Protein AF-A0A957V6N9-F1 (afdb_monomer)

Sequence (172 aa):
VPAAPEPAAANGASTADLLREIKQLQAEQATLQEQLQTRGGELAALETRFRDADSQLAGLRTAYDAQSAETAKLRNLYDAGVAAQVRTPAIADLERRLSALPPAKLAAANAAVAAGVLPRFVDTPQDLADIKGIGTTYEQRLYRAGIGAFWEVACLADDDLRTTLEVTELQA

Structure (mmCIF, N/CA/C/O backbone):
data_AF-A0A957V6N9-F1
#
_entry.id   AF-A0A957V6N9-F1
#
loop_
_atom_site.group_PDB
_atom_site.id
_atom_site.type_symbol
_atom_site.label_atom_id
_atom_site.label_alt_id
_atom_site.label_comp_id
_atom_site.label_asym_id
_atom_site.label_entity_id
_atom_site.label_seq_id
_atom_site.pdbx_PDB_ins_code
_atom_site.Cartn_x
_atom_site.Cartn_y
_atom_site.Cartn_z
_atom_site.occupancy
_atom_site.B_iso_or_equiv
_atom_site.auth_seq_id
_atom_site.auth_comp_id
_atom_site.auth_asym_id
_atom_site.auth_atom_id
_atom_site.pdbx_PDB_model_num
ATOM 1 N N . VAL A 1 1 ? -74.420 -29.765 89.750 1.00 40.91 1 VAL A N 1
ATOM 2 C CA . VAL A 1 1 ? -73.679 -30.583 88.759 1.00 40.91 1 VAL A CA 1
ATOM 3 C C . VAL A 1 1 ? -73.376 -29.679 87.567 1.00 40.91 1 VAL A C 1
ATOM 5 O O . VAL A 1 1 ? -74.286 -28.960 87.173 1.00 40.91 1 VAL A O 1
ATOM 8 N N . PRO A 1 2 ? -72.111 -29.585 87.127 1.00 49.06 2 PRO A N 1
ATOM 9 C CA . PRO A 1 2 ? -71.561 -28.448 86.383 1.00 49.06 2 PRO A CA 1
ATOM 10 C C . PRO A 1 2 ? -71.773 -28.587 84.865 1.00 49.06 2 PRO A C 1
ATOM 12 O O . PRO A 1 2 ? -71.727 -29.699 84.347 1.00 49.06 2 PRO A O 1
ATOM 15 N N . ALA A 1 3 ? -71.967 -27.475 84.151 1.00 41.44 3 ALA A N 1
ATOM 16 C CA . ALA A 1 3 ? -71.926 -27.425 82.687 1.00 41.44 3 ALA A CA 1
ATOM 17 C C . ALA A 1 3 ? -70.694 -26.609 82.262 1.00 41.44 3 ALA A C 1
ATOM 19 O O . ALA A 1 3 ? -70.474 -25.503 82.749 1.00 41.44 3 ALA A O 1
ATOM 20 N N . ALA A 1 4 ? -69.858 -27.241 81.444 1.00 48.66 4 ALA A N 1
ATOM 21 C CA . ALA A 1 4 ? -68.476 -26.891 81.144 1.00 48.66 4 ALA A CA 1
ATOM 22 C C . ALA A 1 4 ? -68.292 -25.562 80.377 1.00 48.66 4 ALA A C 1
ATOM 24 O O . ALA A 1 4 ? -69.146 -25.206 79.563 1.00 48.66 4 ALA A O 1
ATOM 25 N N . PRO A 1 5 ? -67.153 -24.867 80.564 1.00 51.34 5 PRO A N 1
ATOM 26 C CA . PRO A 1 5 ? -66.738 -23.777 79.690 1.00 51.34 5 PRO A CA 1
ATOM 27 C C . PRO A 1 5 ? -66.165 -24.295 78.351 1.00 51.34 5 PRO A C 1
ATOM 29 O O . PRO A 1 5 ? -65.300 -25.164 78.330 1.00 51.34 5 PRO A O 1
ATOM 32 N N . GLU A 1 6 ? -66.706 -23.735 77.265 1.00 48.12 6 GLU A N 1
ATOM 33 C CA . GLU A 1 6 ? -66.107 -23.340 75.971 1.00 48.12 6 GLU A CA 1
ATOM 34 C C . GLU A 1 6 ? -65.045 -24.204 75.239 1.00 48.12 6 GLU A C 1
ATOM 36 O O . GLU A 1 6 ? -63.966 -24.463 75.769 1.00 48.12 6 GLU A O 1
ATOM 41 N N . PRO A 1 7 ? -65.209 -24.445 73.915 1.00 49.66 7 PRO A N 1
ATOM 42 C CA . PRO A 1 7 ? -64.124 -24.839 73.013 1.00 49.66 7 PRO A CA 1
ATOM 43 C C . PRO A 1 7 ? -63.399 -23.625 72.380 1.00 49.66 7 PRO A C 1
ATOM 45 O O . PRO A 1 7 ? -63.000 -23.672 71.218 1.00 49.66 7 PRO A O 1
ATOM 48 N N . ALA A 1 8 ? -63.220 -22.513 73.103 1.00 51.28 8 ALA A N 1
ATOM 49 C CA . ALA A 1 8 ? -62.557 -21.311 72.569 1.00 51.28 8 ALA A CA 1
ATOM 50 C C . ALA A 1 8 ? -61.028 -21.479 72.399 1.00 51.28 8 ALA A C 1
ATOM 52 O O . ALA A 1 8 ? -60.408 -20.806 71.575 1.00 51.28 8 ALA A O 1
ATOM 53 N N . ALA A 1 9 ? -60.413 -22.422 73.122 1.00 50.31 9 ALA A N 1
ATOM 54 C CA . ALA A 1 9 ? -58.962 -22.625 73.119 1.00 50.31 9 ALA A CA 1
ATOM 55 C C . ALA A 1 9 ? -58.404 -23.258 71.823 1.00 50.31 9 ALA A C 1
ATOM 57 O O . ALA A 1 9 ? -57.243 -23.033 71.488 1.00 50.31 9 ALA A O 1
ATOM 58 N N . ALA A 1 10 ? -59.211 -24.013 71.065 1.00 52.62 10 ALA A N 1
ATOM 59 C CA . ALA A 1 10 ? -58.744 -24.725 69.868 1.00 52.62 10 ALA A CA 1
ATOM 60 C C . ALA A 1 10 ? -58.610 -23.814 68.628 1.00 52.62 10 ALA A C 1
ATOM 62 O O . ALA A 1 10 ? -57.645 -23.926 67.874 1.00 52.62 10 ALA A O 1
ATOM 63 N N . ASN A 1 11 ? -59.528 -22.856 68.447 1.00 57.88 11 ASN A N 1
ATOM 64 C CA . ASN A 1 11 ? -59.493 -21.911 67.318 1.00 57.88 11 ASN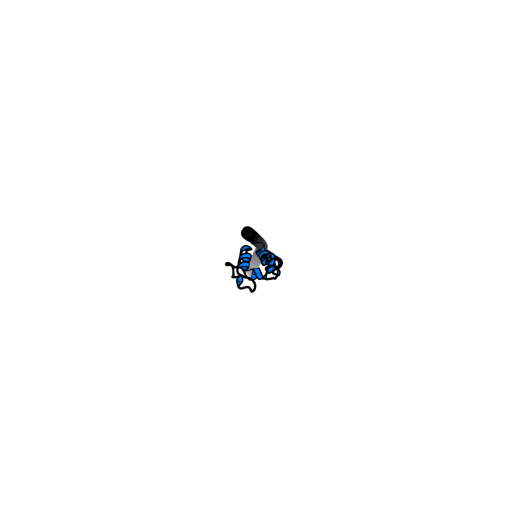 A CA 1
ATOM 65 C C . ASN A 1 11 ? -58.429 -20.811 67.497 1.00 57.88 11 ASN A C 1
ATOM 67 O O . ASN A 1 11 ? -57.859 -20.332 66.515 1.00 57.88 11 ASN A O 1
ATOM 71 N N . GLY A 1 12 ? -58.128 -20.432 68.745 1.00 60.75 12 GLY A N 1
ATOM 72 C CA . GLY A 1 12 ? -57.051 -19.491 69.077 1.00 60.75 12 GLY A CA 1
ATOM 73 C C . GLY A 1 12 ? -55.647 -20.038 68.790 1.00 60.75 12 GLY A C 1
ATOM 74 O O . GLY A 1 12 ? -54.763 -19.283 68.394 1.00 60.75 12 GLY A O 1
ATOM 75 N N . ALA A 1 13 ? -55.444 -21.354 68.927 1.00 61.25 13 ALA A N 1
ATOM 76 C CA . ALA A 1 13 ? -54.174 -22.004 68.599 1.00 61.25 13 ALA A CA 1
ATOM 77 C C . ALA A 1 13 ? -53.906 -22.007 67.080 1.00 61.25 13 ALA A C 1
ATOM 79 O O . ALA A 1 13 ? -52.848 -21.564 66.644 1.00 61.25 13 ALA A O 1
ATOM 80 N N . SER A 1 14 ? -54.900 -22.386 66.266 1.00 78.50 14 SER A N 1
ATOM 81 C CA . SER A 1 14 ? -54.777 -22.413 64.797 1.00 78.50 14 SER A CA 1
ATOM 82 C C . SER A 1 14 ? -54.608 -21.018 64.174 1.00 78.50 14 SER A C 1
ATOM 84 O O . SER A 1 14 ? -53.829 -20.845 63.238 1.00 78.50 14 SER A O 1
ATOM 86 N N . THR A 1 15 ? -55.274 -19.993 64.716 1.00 83.69 15 THR A N 1
ATOM 87 C CA . THR A 1 15 ? -55.078 -18.601 64.267 1.00 83.69 15 THR A CA 1
ATOM 88 C C . THR A 1 15 ? -53.705 -18.043 64.652 1.00 83.69 15 THR A C 1
A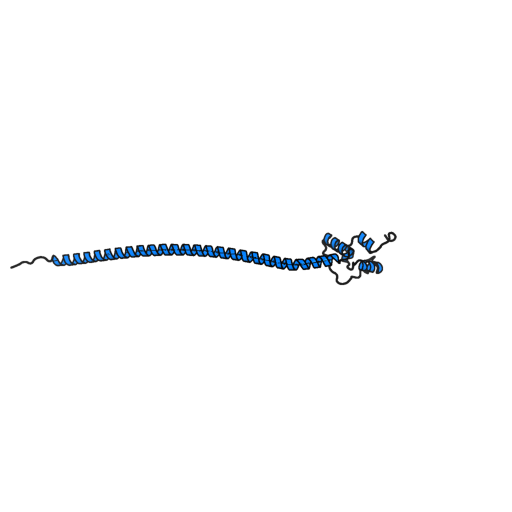TOM 90 O O . THR A 1 15 ? -53.115 -17.293 63.874 1.00 83.69 15 THR A O 1
ATOM 93 N N . ALA A 1 16 ? -53.152 -18.430 65.806 1.00 87.31 16 ALA A N 1
ATOM 94 C CA . ALA A 1 16 ? -51.793 -18.057 66.198 1.00 87.31 16 ALA A CA 1
ATOM 95 C C . ALA A 1 16 ? -50.717 -18.707 65.308 1.00 87.31 16 ALA A C 1
ATOM 97 O O . ALA A 1 16 ? -49.713 -18.060 65.002 1.00 87.31 16 ALA A O 1
ATOM 98 N N . ASP A 1 17 ? -50.931 -19.948 64.864 1.00 89.88 17 ASP A N 1
ATOM 99 C CA . ASP A 1 17 ? -50.019 -20.648 63.953 1.00 89.88 17 ASP A CA 1
ATOM 100 C C . ASP A 1 17 ? -50.015 -20.018 62.552 1.00 89.88 17 ASP A C 1
ATOM 102 O O . ASP A 1 17 ? -48.945 -19.699 62.033 1.00 89.88 17 ASP A O 1
ATOM 106 N N . LEU A 1 18 ? -51.192 -19.704 61.995 1.00 89.06 18 LEU A N 1
ATOM 107 C CA . LEU A 1 18 ? -51.308 -18.975 60.722 1.00 89.06 18 LEU A CA 1
ATOM 108 C C . LEU A 1 18 ? -50.632 -17.593 60.779 1.00 89.06 18 LEU A C 1
ATOM 110 O O . LEU A 1 18 ? -49.977 -17.171 59.828 1.00 89.06 18 LEU A O 1
ATOM 114 N N . LEU A 1 19 ? -50.739 -16.881 61.906 1.00 92.62 19 LEU A N 1
ATOM 115 C CA . LEU A 1 19 ? -50.043 -15.603 62.101 1.00 92.62 19 LEU A CA 1
ATOM 116 C C . LEU A 1 19 ? -48.516 -15.758 62.157 1.00 92.62 19 LEU A C 1
ATOM 118 O O . LEU A 1 19 ? -47.806 -14.854 61.711 1.00 92.62 19 LEU A O 1
ATOM 122 N N . ARG A 1 20 ? -47.992 -16.868 62.700 1.00 93.25 20 ARG A N 1
ATOM 123 C CA . ARG A 1 20 ? -46.549 -17.162 62.631 1.00 93.25 20 ARG A CA 1
ATOM 124 C C . ARG A 1 20 ? -46.117 -17.430 61.197 1.00 93.25 20 ARG A C 1
ATOM 126 O O . ARG A 1 20 ? -45.103 -16.882 60.779 1.00 93.25 20 ARG A O 1
ATOM 133 N N . GLU A 1 21 ? -46.896 -18.208 60.455 1.00 93.62 21 GLU A N 1
ATOM 134 C CA . GLU A 1 21 ? -46.604 -18.545 59.062 1.00 93.62 21 GLU A CA 1
ATOM 135 C C . GLU A 1 21 ? -46.603 -17.300 58.165 1.00 93.62 21 GLU A C 1
ATOM 137 O O . GLU A 1 21 ? -45.654 -17.084 57.418 1.00 93.62 21 GLU A O 1
ATOM 142 N N . ILE A 1 22 ? -47.582 -16.400 58.316 1.00 94.69 22 ILE A N 1
ATOM 143 C CA . ILE A 1 22 ? -47.603 -15.116 57.595 1.00 94.69 22 ILE A CA 1
ATOM 144 C C . ILE A 1 22 ? -46.357 -14.283 57.913 1.00 94.69 22 ILE A C 1
ATOM 146 O O . ILE A 1 22 ? -45.747 -13.727 57.001 1.00 94.69 22 ILE A O 1
ATOM 150 N N . LYS A 1 23 ? -45.946 -14.201 59.186 1.00 94.88 23 LYS A N 1
ATOM 151 C CA . LYS A 1 23 ? -44.723 -13.476 59.569 1.00 94.88 23 LYS A CA 1
ATOM 152 C C . LYS A 1 23 ? -43.470 -14.105 58.966 1.00 94.88 23 LYS A C 1
ATOM 154 O O . LYS A 1 23 ? -42.570 -13.379 58.554 1.00 94.88 23 LYS A O 1
ATOM 159 N N . GLN A 1 24 ? -43.415 -15.433 58.909 1.00 96.31 24 GLN A N 1
ATOM 160 C CA . GLN A 1 24 ? -42.300 -16.155 58.310 1.00 96.31 24 GLN A CA 1
ATOM 161 C C . GLN A 1 24 ? -42.238 -15.922 56.796 1.00 96.31 24 GLN A C 1
ATOM 163 O O . GLN A 1 24 ? -41.191 -15.530 56.292 1.00 96.31 24 GLN A O 1
ATOM 168 N N . LEU A 1 25 ? -43.367 -16.029 56.093 1.00 94.75 25 LEU A N 1
ATOM 169 C CA . LEU A 1 25 ? -43.461 -15.728 54.662 1.00 94.75 25 LEU A CA 1
ATOM 170 C C . LEU A 1 25 ? -43.118 -14.264 54.352 1.00 94.75 25 LEU A C 1
ATOM 172 O O . LEU A 1 25 ? -42.461 -13.983 53.353 1.00 94.75 25 LEU A O 1
ATOM 176 N N . GLN A 1 26 ? -43.515 -13.319 55.208 1.00 95.50 26 GLN A N 1
ATOM 177 C CA . GLN A 1 26 ? -43.129 -11.910 55.073 1.00 95.50 26 GLN A CA 1
ATOM 178 C C . GLN A 1 26 ? -41.616 -11.708 55.232 1.00 95.50 26 GLN A C 1
ATOM 180 O O . GLN A 1 26 ? -41.020 -10.941 54.475 1.00 95.50 26 GLN A O 1
ATOM 185 N N 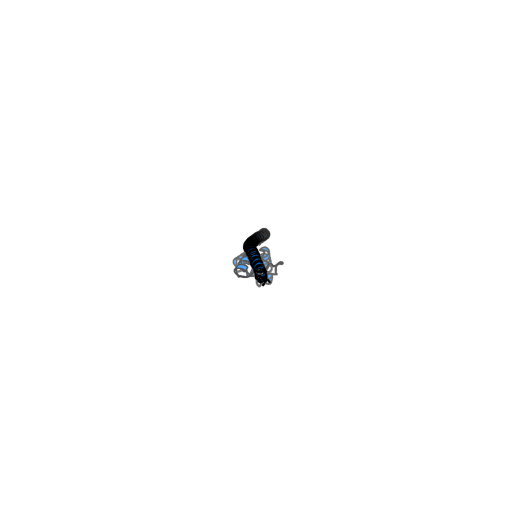. ALA A 1 27 ? -40.984 -12.410 56.176 1.00 95.19 27 ALA A N 1
ATOM 186 C CA . ALA A 1 27 ? -39.533 -12.382 56.338 1.00 95.19 27 ALA A CA 1
ATOM 187 C C . ALA A 1 27 ? -38.814 -13.008 55.128 1.00 95.19 27 ALA A C 1
ATOM 189 O O . ALA A 1 27 ? -37.855 -12.433 54.610 1.00 95.19 27 ALA A O 1
ATOM 190 N N . GLU A 1 28 ? -39.305 -14.140 54.618 1.00 96.06 28 GLU A N 1
ATOM 191 C CA . GLU A 1 28 ? -38.774 -14.789 53.412 1.00 96.06 28 GLU A CA 1
ATOM 192 C C . GLU A 1 28 ? -38.895 -13.882 52.180 1.00 96.06 28 GLU A C 1
ATOM 194 O O . GLU A 1 28 ? -37.925 -13.721 51.437 1.00 96.06 28 GLU A O 1
ATOM 199 N N . GLN A 1 29 ? -40.041 -13.216 51.992 1.00 95.44 29 GLN A N 1
ATOM 200 C CA . GLN A 1 29 ? -40.230 -12.244 50.912 1.00 95.44 29 GLN A CA 1
ATOM 201 C C . GLN A 1 29 ? -39.251 -11.072 51.005 1.00 95.44 29 GLN A C 1
ATOM 203 O O . GLN A 1 29 ? -38.669 -10.700 49.986 1.00 95.44 29 GLN A O 1
ATOM 208 N N . ALA A 1 30 ? -39.027 -10.521 52.201 1.00 96.25 30 ALA A N 1
ATOM 209 C CA . ALA A 1 30 ? -38.050 -9.452 52.397 1.00 96.25 30 ALA A CA 1
ATOM 210 C C . ALA A 1 30 ? -36.628 -9.913 52.026 1.00 96.25 30 ALA A C 1
ATOM 212 O O . ALA A 1 30 ? -35.902 -9.204 51.332 1.00 96.25 30 ALA A O 1
ATOM 213 N N . THR A 1 31 ? -36.268 -11.143 52.403 1.00 97.44 31 THR A N 1
ATOM 214 C CA . THR A 1 31 ? -34.953 -11.726 52.096 1.00 97.44 31 THR A CA 1
ATOM 215 C C . THR A 1 31 ? -34.766 -11.944 50.589 1.00 97.44 31 THR A C 1
ATOM 217 O O . THR A 1 31 ? -33.718 -11.626 50.029 1.00 97.44 31 THR A O 1
ATOM 220 N N . LEU A 1 32 ? -35.791 -12.458 49.900 1.00 96.31 32 LEU A N 1
ATOM 221 C CA . LEU A 1 32 ? -35.768 -12.644 48.445 1.00 96.31 32 LEU A CA 1
ATOM 222 C C . LEU A 1 32 ? -35.693 -11.310 47.696 1.00 96.31 32 LEU A C 1
ATOM 224 O O . LEU A 1 32 ? -34.984 -11.205 46.696 1.00 96.31 32 LEU A O 1
ATOM 228 N N . GLN A 1 33 ? -36.399 -10.286 48.175 1.00 96.88 33 GLN A N 1
ATOM 229 C CA . GLN A 1 33 ? -36.324 -8.941 47.604 1.00 96.88 33 GLN A CA 1
ATOM 230 C C . GLN A 1 33 ? -34.915 -8.359 47.724 1.00 96.88 33 GLN A C 1
ATOM 232 O O . GLN A 1 33 ? -34.413 -7.795 46.753 1.00 96.88 33 GLN A O 1
ATOM 237 N N . GLU A 1 34 ? -34.253 -8.548 48.865 1.00 97.06 34 GLU A N 1
ATOM 238 C CA . GLU A 1 34 ? -32.865 -8.124 49.057 1.00 97.06 34 GLU A CA 1
ATOM 239 C C . GLU A 1 34 ? -31.918 -8.855 48.094 1.00 97.06 34 GLU A C 1
ATOM 241 O O . GLU A 1 34 ? -31.156 -8.211 47.374 1.00 97.06 34 GLU A O 1
ATOM 246 N N . GLN A 1 35 ? -32.047 -10.180 47.961 1.00 96.88 35 GLN A N 1
ATOM 247 C CA . GLN A 1 35 ? -31.252 -10.966 47.007 1.00 96.88 35 GLN A CA 1
ATOM 248 C C . GLN A 1 35 ? -31.453 -10.525 45.551 1.00 96.88 35 GLN A C 1
ATOM 250 O O . GLN A 1 35 ? -30.490 -10.483 44.782 1.00 96.88 35 GLN A O 1
ATOM 255 N N . LEU A 1 36 ? -32.685 -10.191 45.152 1.00 97.31 36 LEU A N 1
ATOM 256 C CA . LEU A 1 36 ? -32.973 -9.674 43.812 1.00 97.31 36 LEU A CA 1
ATOM 257 C C . LEU A 1 36 ? -32.333 -8.302 43.583 1.00 97.31 36 LEU A C 1
ATOM 259 O O . LEU A 1 36 ? -31.805 -8.063 42.497 1.00 97.31 36 LEU A O 1
ATOM 263 N N . GLN A 1 37 ? -32.331 -7.424 44.589 1.00 96.44 37 GLN A N 1
ATOM 264 C CA . GLN A 1 37 ? -31.632 -6.141 44.494 1.00 96.44 37 GLN A CA 1
ATOM 265 C C . GLN A 1 37 ? -30.119 -6.329 44.383 1.00 96.44 37 GLN A C 1
ATOM 267 O O . GLN A 1 37 ? -29.492 -5.709 43.523 1.00 96.44 37 GLN A O 1
ATOM 272 N N . THR A 1 38 ? -29.536 -7.228 45.182 1.00 98.00 38 THR A N 1
ATOM 273 C CA . THR A 1 38 ? -28.109 -7.560 45.094 1.00 98.00 38 THR A CA 1
ATOM 274 C C . THR A 1 38 ? -27.755 -8.100 43.710 1.00 98.00 38 THR A C 1
ATOM 276 O O . THR A 1 38 ? -26.860 -7.563 43.059 1.00 98.00 38 THR A O 1
ATOM 279 N N . ARG A 1 39 ? -28.500 -9.094 43.207 1.00 96.75 39 ARG A N 1
ATOM 280 C CA . ARG A 1 39 ? -28.265 -9.659 41.868 1.00 96.75 39 ARG A CA 1
ATOM 281 C C . ARG A 1 39 ? -28.480 -8.644 40.749 1.00 96.75 39 ARG A C 1
ATOM 283 O O . ARG A 1 39 ? -27.750 -8.675 39.763 1.00 96.75 39 ARG A O 1
ATOM 290 N N . GLY A 1 40 ? -29.440 -7.732 40.892 1.00 97.88 40 GLY A N 1
ATOM 291 C CA . GLY A 1 40 ? -29.628 -6.624 39.955 1.00 97.88 40 GLY A CA 1
ATOM 292 C C . GLY A 1 40 ? -28.403 -5.706 39.895 1.00 97.88 40 GLY A C 1
ATOM 293 O O . GLY A 1 40 ? -27.954 -5.345 38.807 1.00 97.88 40 GLY A O 1
ATOM 294 N N . GLY A 1 41 ? -27.810 -5.394 41.052 1.00 97.69 41 GLY A N 1
ATOM 295 C CA . GLY A 1 41 ? -26.557 -4.641 41.136 1.00 97.69 41 GLY A CA 1
ATOM 296 C C . GLY A 1 41 ? -25.366 -5.379 40.515 1.00 97.69 41 GLY A C 1
ATOM 297 O O . GLY A 1 41 ? -24.589 -4.779 39.772 1.00 97.69 41 GLY A O 1
ATOM 298 N N . GLU A 1 42 ? -25.244 -6.686 40.760 1.00 97.50 42 GLU A N 1
ATOM 299 C CA . GLU A 1 42 ? -24.200 -7.531 40.161 1.00 97.50 42 GLU A CA 1
ATOM 300 C C . GLU A 1 42 ? -24.308 -7.593 38.632 1.00 97.50 42 GLU A C 1
ATOM 302 O O . GLU A 1 42 ? -23.296 -7.453 37.941 1.00 97.50 42 GLU A O 1
ATOM 307 N N . LEU A 1 43 ? -25.522 -7.754 38.093 1.00 97.44 43 LEU A N 1
ATOM 308 C CA . LEU A 1 43 ? -25.767 -7.759 36.648 1.00 97.44 43 LEU A CA 1
ATOM 309 C C . LEU A 1 43 ? -25.413 -6.412 36.013 1.00 97.44 43 LEU A C 1
ATOM 311 O O . LEU A 1 43 ? -24.686 -6.386 35.024 1.00 97.44 43 LEU A O 1
ATOM 315 N N . ALA A 1 44 ? -25.832 -5.296 36.613 1.00 97.56 44 ALA A N 1
ATOM 316 C CA . ALA A 1 44 ? -25.491 -3.962 36.115 1.00 97.56 44 ALA A CA 1
ATOM 317 C C . ALA A 1 44 ? -23.969 -3.710 36.115 1.00 97.56 44 ALA A C 1
ATOM 319 O O . ALA A 1 44 ? -23.414 -3.119 35.178 1.00 97.56 44 ALA A O 1
ATOM 320 N N . ALA A 1 45 ? -23.265 -4.191 37.145 1.00 97.50 45 ALA A N 1
ATOM 321 C CA . ALA A 1 45 ? -21.809 -4.124 37.205 1.00 97.50 45 ALA A CA 1
ATOM 322 C C . ALA A 1 45 ? -21.153 -4.990 36.117 1.00 97.50 45 ALA A C 1
ATOM 324 O O . ALA A 1 45 ? -20.186 -4.561 35.484 1.00 97.50 45 ALA A O 1
ATOM 325 N N . LEU A 1 46 ? -21.683 -6.191 35.870 1.00 97.81 46 LEU A N 1
ATOM 326 C CA . LEU A 1 46 ? -21.180 -7.098 34.843 1.00 97.81 46 LEU A CA 1
ATOM 327 C C . LEU A 1 46 ? -21.400 -6.538 33.429 1.00 97.81 46 LEU A C 1
ATOM 329 O O . LEU A 1 46 ? -20.479 -6.556 32.617 1.00 97.81 46 LEU A O 1
ATOM 333 N N . GLU A 1 47 ? -22.571 -5.970 33.152 1.00 98.12 47 GLU A N 1
ATOM 334 C CA . GLU A 1 47 ? -22.873 -5.290 31.886 1.00 98.12 47 GLU A CA 1
ATOM 335 C C . GLU A 1 47 ? -21.946 -4.103 31.624 1.00 98.12 47 GLU A C 1
ATOM 337 O O . GLU A 1 47 ? -21.552 -3.855 30.484 1.00 98.12 47 GLU A O 1
ATOM 342 N N . THR A 1 48 ? -21.589 -3.362 32.674 1.00 98.38 48 THR A N 1
ATOM 343 C CA . THR A 1 48 ? -20.620 -2.266 32.567 1.00 98.38 48 THR A CA 1
ATOM 344 C C . THR A 1 48 ? -19.241 -2.812 32.203 1.00 98.38 48 THR A C 1
ATOM 346 O O . THR A 1 48 ? -18.638 -2.348 31.241 1.00 98.38 48 THR A O 1
ATOM 349 N N . ARG A 1 49 ? -18.787 -3.878 32.877 1.00 98.19 49 ARG A N 1
ATOM 350 C CA . ARG A 1 49 ? -17.508 -4.537 32.559 1.00 98.19 49 ARG A CA 1
ATOM 351 C C . ARG A 1 49 ? -17.458 -5.090 31.134 1.00 98.19 49 ARG A C 1
ATOM 353 O O . ARG A 1 49 ? -16.412 -4.998 30.502 1.00 98.19 49 ARG A O 1
ATOM 360 N N . PHE A 1 50 ? -18.555 -5.652 30.623 1.00 97.94 50 PHE A N 1
ATOM 361 C CA . PHE A 1 50 ? -18.620 -6.119 29.234 1.00 97.94 50 PHE A CA 1
ATOM 362 C C . PHE A 1 50 ? -18.510 -4.965 28.239 1.00 97.94 50 PHE A C 1
ATOM 364 O O . PHE A 1 50 ? -17.714 -5.048 27.309 1.00 97.94 50 PHE A O 1
ATOM 371 N N . ARG A 1 51 ? -19.233 -3.862 28.471 1.00 98.06 51 ARG A N 1
ATOM 372 C CA . ARG A 1 51 ? -19.122 -2.656 27.636 1.00 98.06 51 ARG A CA 1
ATOM 373 C C . ARG A 1 51 ? -17.705 -2.086 27.635 1.00 98.06 51 ARG A C 1
ATOM 375 O O . ARG A 1 51 ? -17.191 -1.723 26.577 1.00 98.06 51 ARG A O 1
ATOM 382 N N . ASP A 1 52 ? -17.060 -2.055 28.796 1.00 98.12 52 ASP A N 1
ATOM 383 C CA . ASP A 1 52 ? -15.674 -1.609 28.913 1.00 98.12 52 ASP A CA 1
ATOM 384 C C . ASP A 1 52 ? -14.729 -2.541 28.140 1.00 98.12 52 ASP A C 1
ATOM 386 O O . ASP A 1 52 ? -13.905 -2.065 27.358 1.00 98.12 52 ASP A O 1
ATOM 390 N N . ALA A 1 53 ? -14.878 -3.861 28.282 1.00 97.56 53 ALA A N 1
ATOM 391 C CA . ALA A 1 53 ? -14.077 -4.845 27.554 1.00 97.56 53 ALA A CA 1
ATOM 392 C C . ALA A 1 53 ? -14.259 -4.740 26.029 1.00 97.56 53 ALA A C 1
ATOM 394 O O . ALA A 1 53 ? -13.272 -4.771 25.293 1.00 97.56 53 ALA A O 1
ATOM 395 N N . ASP A 1 54 ? -15.486 -4.544 25.544 1.00 98.12 54 ASP A N 1
ATOM 396 C CA . ASP A 1 54 ? -15.758 -4.335 24.117 1.00 98.12 54 ASP A CA 1
ATOM 397 C C . ASP A 1 54 ? -15.082 -3.061 23.598 1.00 98.12 54 ASP A C 1
ATOM 399 O O . ASP A 1 54 ? -14.468 -3.065 22.527 1.00 98.12 54 ASP A O 1
ATOM 403 N N . SER A 1 55 ? -15.117 -1.978 24.382 1.00 97.75 55 SER A N 1
ATOM 404 C CA . SER A 1 55 ? -14.406 -0.744 24.032 1.00 97.75 55 SER A CA 1
ATOM 405 C C . SER A 1 55 ? -12.885 -0.950 23.975 1.00 97.75 55 SER A C 1
ATOM 407 O O . SER A 1 55 ? -12.223 -0.450 23.062 1.00 97.75 55 SER A O 1
ATOM 409 N N . GLN A 1 56 ? -12.327 -1.751 24.890 1.00 97.62 56 GLN A N 1
ATOM 410 C CA . GLN A 1 56 ? -10.906 -2.101 24.906 1.00 97.62 56 GLN A CA 1
ATOM 411 C C . GLN A 1 56 ? -10.519 -2.948 23.690 1.00 97.62 56 GLN A C 1
ATOM 413 O O . GLN A 1 56 ? -9.494 -2.680 23.060 1.00 97.62 56 GLN A O 1
ATOM 418 N N . LEU A 1 57 ? -11.343 -3.932 23.321 1.00 97.38 57 LEU A N 1
ATOM 419 C CA . LEU A 1 57 ? -11.132 -4.756 22.131 1.00 97.38 57 LEU A CA 1
ATOM 420 C C . LEU A 1 57 ? -11.186 -3.922 20.846 1.00 97.38 57 LEU A C 1
ATOM 422 O O . LEU A 1 57 ? -10.327 -4.087 19.978 1.00 97.38 57 LEU A O 1
ATOM 426 N N . ALA A 1 58 ? -12.133 -2.988 20.737 1.00 97.56 58 ALA A N 1
ATOM 427 C CA . ALA A 1 58 ? -12.210 -2.065 19.605 1.00 97.56 58 ALA A CA 1
ATOM 428 C C . ALA A 1 58 ? -10.971 -1.151 19.517 1.00 97.56 58 ALA A C 1
ATOM 430 O O . ALA A 1 58 ? -10.421 -0.936 18.429 1.00 97.56 58 ALA A O 1
ATOM 431 N N . GLY A 1 59 ? -10.484 -0.659 20.661 1.00 98.12 59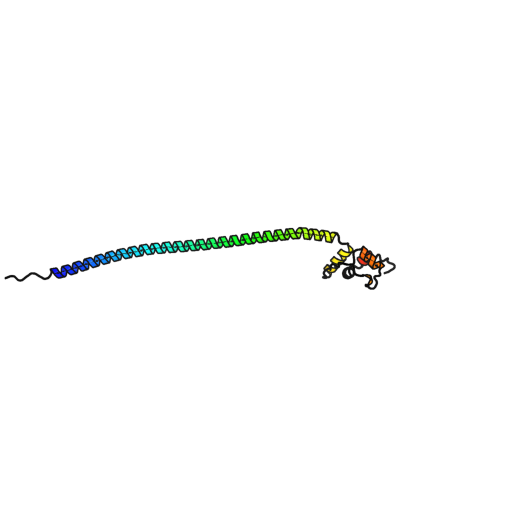 GLY A N 1
ATOM 432 C CA . GLY A 1 59 ? -9.252 0.127 20.744 1.00 98.12 59 GLY A CA 1
ATOM 433 C C . GLY A 1 59 ? -8.017 -0.664 20.301 1.00 98.12 59 GLY A C 1
ATOM 434 O O . GLY A 1 59 ? -7.256 -0.200 19.450 1.00 98.12 59 GLY A O 1
ATOM 435 N N . LEU A 1 60 ? -7.851 -1.887 20.813 1.00 97.75 60 LEU A N 1
ATOM 436 C CA . LEU A 1 60 ? -6.754 -2.786 20.435 1.00 97.75 60 LEU A CA 1
ATOM 437 C C . LEU A 1 60 ? -6.788 -3.143 18.948 1.00 97.75 60 LEU A C 1
ATOM 439 O O . LEU A 1 60 ? -5.742 -3.155 18.299 1.00 97.75 60 LEU A O 1
ATOM 443 N N . ARG A 1 61 ? -7.980 -3.392 18.395 1.00 98.06 61 ARG A N 1
ATOM 444 C CA . ARG A 1 61 ? -8.153 -3.663 16.965 1.00 98.06 61 ARG A CA 1
ATOM 445 C C . ARG A 1 61 ? -7.659 -2.494 16.118 1.00 98.06 61 ARG A C 1
ATOM 447 O O . ARG A 1 61 ? -6.854 -2.692 15.215 1.00 98.06 61 ARG A O 1
ATOM 454 N N . THR A 1 62 ? -8.072 -1.281 16.472 1.00 98.25 62 THR A N 1
ATOM 455 C CA . THR A 1 62 ? -7.661 -0.054 15.776 1.00 98.25 62 THR A CA 1
ATOM 456 C C . THR A 1 62 ? -6.144 0.153 15.847 1.00 98.25 62 THR A C 1
ATOM 458 O O . THR A 1 62 ? -5.517 0.497 14.845 1.00 98.25 62 THR A O 1
ATOM 461 N N . ALA A 1 63 ? -5.534 -0.095 17.010 1.00 97.75 63 ALA A N 1
ATOM 462 C CA . ALA A 1 63 ? -4.086 0.006 17.187 1.00 97.75 63 ALA A CA 1
ATOM 463 C C . ALA A 1 63 ? -3.322 -1.029 16.342 1.00 97.75 63 ALA A C 1
ATOM 465 O O . ALA A 1 63 ? -2.321 -0.689 15.709 1.00 97.75 63 ALA A O 1
ATOM 466 N N . TYR A 1 64 ? -3.813 -2.270 16.286 1.00 97.19 64 TYR A N 1
ATOM 467 C CA . TYR A 1 64 ? -3.231 -3.322 15.452 1.00 97.19 64 TYR A CA 1
ATOM 468 C C . TYR A 1 64 ? -3.320 -2.980 13.961 1.00 97.19 64 TYR A C 1
ATOM 470 O O . TYR A 1 64 ? -2.330 -3.094 13.236 1.00 97.19 64 TYR A O 1
ATOM 478 N N . ASP A 1 65 ? -4.479 -2.503 13.506 1.00 97.62 65 ASP A N 1
ATOM 479 C CA . ASP A 1 65 ? -4.684 -2.114 12.112 1.00 97.62 65 ASP A CA 1
ATOM 480 C C . ASP A 1 65 ? -3.743 -0.953 11.730 1.00 97.62 65 ASP A C 1
ATOM 482 O O . ASP A 1 65 ? -3.087 -1.006 10.685 1.00 97.62 65 ASP A O 1
ATOM 486 N N . ALA A 1 66 ? -3.570 0.042 12.608 1.00 96.94 66 ALA A N 1
ATOM 487 C CA . ALA A 1 66 ? -2.616 1.134 12.408 1.00 96.94 66 ALA A CA 1
ATOM 488 C C . ALA A 1 66 ? -1.158 0.643 12.318 1.00 96.94 66 ALA A C 1
ATOM 490 O O . ALA A 1 66 ? -0.429 1.034 11.402 1.00 96.94 66 ALA A O 1
ATOM 491 N N . GLN A 1 67 ? -0.746 -0.259 13.214 1.00 97.00 67 GLN A N 1
ATOM 492 C CA . GLN A 1 67 ? 0.595 -0.849 13.201 1.00 97.00 67 GLN A CA 1
ATOM 493 C C . GLN A 1 67 ? 0.840 -1.679 11.929 1.00 97.00 67 GLN A C 1
ATOM 495 O O . GLN A 1 67 ? 1.913 -1.615 11.321 1.00 97.00 67 GLN A O 1
ATOM 500 N N . SER A 1 68 ? -0.163 -2.435 11.480 1.00 97.06 68 SER A N 1
ATOM 501 C CA . SER A 1 68 ? -0.079 -3.207 10.237 1.00 97.06 68 SER A CA 1
ATOM 502 C C . SER A 1 68 ? 0.096 -2.297 9.011 1.00 97.06 68 SER A C 1
ATOM 504 O O . SER A 1 68 ? 0.910 -2.578 8.131 1.00 97.06 68 SER A O 1
ATOM 506 N N . ALA A 1 69 ? -0.578 -1.145 8.986 1.00 97.19 69 ALA A N 1
ATOM 507 C CA . ALA A 1 69 ? -0.424 -0.163 7.920 1.00 97.19 69 ALA A CA 1
ATOM 508 C C . ALA A 1 69 ? 0.971 0.487 7.931 1.00 97.19 69 ALA A C 1
ATOM 510 O O . ALA A 1 69 ? 1.547 0.740 6.872 1.00 97.19 69 ALA A O 1
ATOM 511 N N . GLU A 1 70 ? 1.537 0.749 9.108 1.00 95.88 70 GLU A N 1
ATOM 512 C CA . GLU A 1 70 ? 2.888 1.300 9.242 1.00 95.88 70 GLU A CA 1
ATOM 513 C C . GLU A 1 70 ? 3.967 0.311 8.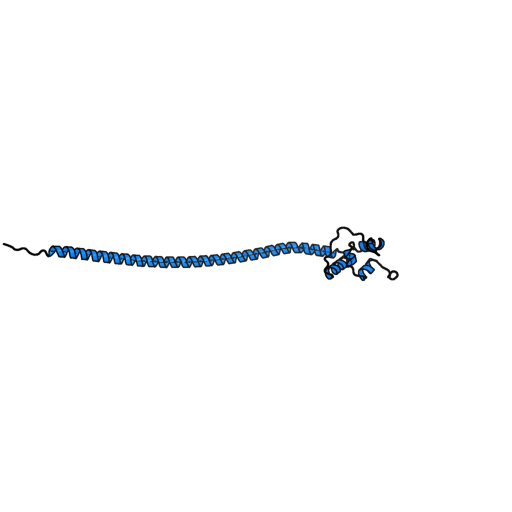789 1.00 95.88 70 GLU A C 1
ATOM 515 O O . GLU A 1 70 ? 4.852 0.665 8.007 1.00 95.88 70 GLU A O 1
ATOM 520 N N . THR A 1 71 ? 3.851 -0.955 9.189 1.00 95.88 71 THR A N 1
ATOM 521 C CA . THR A 1 71 ? 4.763 -2.010 8.721 1.00 95.88 71 THR A CA 1
ATOM 522 C C . THR A 1 71 ? 4.672 -2.218 7.207 1.00 95.88 71 THR A C 1
ATOM 524 O O . THR A 1 71 ? 5.705 -2.365 6.551 1.00 95.88 71 THR A O 1
ATOM 527 N N . ALA A 1 72 ? 3.473 -2.139 6.620 1.00 97.44 72 ALA A N 1
ATOM 528 C CA . ALA A 1 72 ? 3.297 -2.165 5.169 1.00 97.44 72 ALA A CA 1
ATOM 529 C C . ALA A 1 72 ? 3.985 -0.974 4.476 1.00 97.44 72 ALA A C 1
ATOM 531 O O . ALA A 1 72 ? 4.659 -1.157 3.460 1.00 97.44 72 ALA A O 1
ATOM 532 N N . LYS A 1 73 ? 3.882 0.241 5.037 1.00 97.00 73 LYS A N 1
ATOM 533 C CA . LYS A 1 73 ? 4.592 1.427 4.520 1.00 97.00 73 LYS A CA 1
ATOM 534 C C . LYS A 1 73 ? 6.108 1.241 4.558 1.00 97.00 73 LYS A C 1
ATOM 536 O O . LYS A 1 73 ? 6.769 1.491 3.553 1.00 97.00 73 LYS A O 1
ATOM 541 N N . LEU A 1 74 ? 6.652 0.786 5.685 1.00 96.38 74 LEU A N 1
ATOM 542 C CA . LEU A 1 74 ? 8.089 0.543 5.845 1.00 96.38 74 LEU A CA 1
ATOM 543 C C . LEU A 1 74 ? 8.603 -0.498 4.850 1.00 96.38 74 LEU A C 1
ATOM 545 O O . LEU A 1 74 ? 9.642 -0.287 4.227 1.00 96.38 74 LEU A O 1
ATOM 549 N N . ARG A 1 75 ? 7.851 -1.585 4.650 1.00 97.31 75 ARG A N 1
ATOM 550 C CA . ARG A 1 75 ? 8.185 -2.609 3.657 1.00 97.31 75 ARG A CA 1
ATOM 551 C C . ARG A 1 75 ? 8.233 -2.036 2.243 1.00 97.31 75 ARG A C 1
ATOM 553 O O . ARG A 1 75 ? 9.218 -2.241 1.547 1.00 97.31 75 ARG A O 1
ATOM 560 N N . ASN A 1 76 ? 7.228 -1.253 1.852 1.00 96.56 76 ASN A N 1
ATOM 561 C CA . ASN A 1 76 ? 7.204 -0.616 0.534 1.00 96.56 76 ASN A CA 1
ATOM 562 C C . ASN A 1 76 ? 8.393 0.335 0.327 1.00 96.56 76 ASN A C 1
ATOM 564 O O . ASN A 1 76 ? 8.971 0.370 -0.758 1.00 96.56 76 ASN A O 1
ATOM 568 N N . LEU A 1 77 ? 8.774 1.099 1.356 1.00 96.25 77 LEU A N 1
ATOM 569 C CA . LEU A 1 77 ? 9.944 1.980 1.294 1.00 96.25 77 LEU A CA 1
ATOM 570 C C . LEU A 1 77 ? 11.248 1.190 1.159 1.00 96.25 77 LEU A C 1
ATOM 572 O O . LEU A 1 77 ? 12.112 1.571 0.370 1.00 96.25 77 LEU A O 1
ATOM 576 N N . TYR A 1 78 ? 11.379 0.089 1.897 1.00 94.75 78 TYR A N 1
ATOM 577 C CA . TYR A 1 78 ? 12.528 -0.801 1.785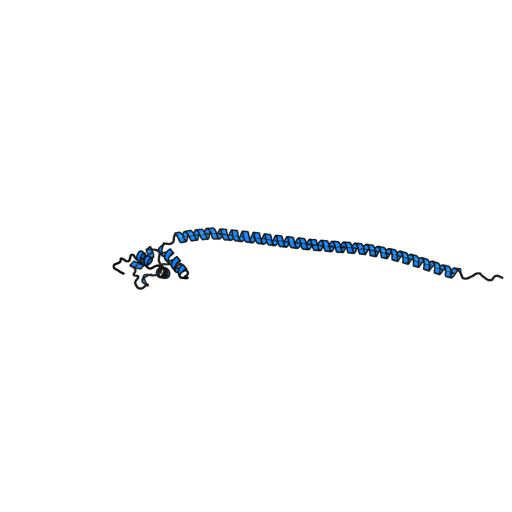 1.00 94.75 78 TYR A CA 1
ATOM 578 C C . TYR A 1 78 ? 12.632 -1.402 0.378 1.00 94.75 78 TYR A C 1
ATOM 580 O O . TYR A 1 78 ? 13.677 -1.282 -0.260 1.00 94.75 78 TYR A O 1
ATOM 588 N N . ASP A 1 79 ? 11.538 -1.961 -0.143 1.00 95.00 79 ASP A N 1
ATOM 589 C CA . ASP A 1 79 ? 11.490 -2.565 -1.478 1.00 95.00 79 ASP A CA 1
ATOM 590 C C . ASP A 1 79 ? 11.806 -1.528 -2.574 1.00 95.00 79 ASP A C 1
ATOM 592 O O . ASP A 1 79 ? 12.570 -1.805 -3.503 1.00 95.00 79 ASP A O 1
ATOM 596 N N . ALA A 1 80 ? 11.293 -0.299 -2.440 1.00 92.81 80 ALA A N 1
ATOM 597 C CA . ALA A 1 80 ? 11.625 0.809 -3.334 1.00 92.81 80 ALA A CA 1
ATOM 598 C C . ALA A 1 80 ? 13.111 1.200 -3.256 1.00 92.81 80 ALA A C 1
ATOM 600 O O . ALA A 1 80 ? 13.733 1.457 -4.289 1.00 92.81 80 ALA A O 1
ATOM 601 N N . GLY A 1 81 ? 13.694 1.211 -2.055 1.00 91.94 81 GLY A N 1
ATOM 602 C CA . GLY A 1 81 ? 15.117 1.470 -1.841 1.00 91.94 81 GLY A CA 1
ATOM 603 C C . GLY A 1 81 ? 16.009 0.408 -2.485 1.00 91.94 81 GLY A C 1
ATOM 604 O O . GLY A 1 81 ? 16.949 0.749 -3.204 1.00 91.94 81 GLY A O 1
ATOM 605 N N . VAL A 1 82 ? 15.677 -0.874 -2.309 1.00 91.38 82 VAL A N 1
ATOM 606 C CA . VAL A 1 82 ? 16.386 -1.994 -2.953 1.00 91.38 82 VAL A CA 1
ATOM 607 C C . VAL A 1 82 ? 16.276 -1.900 -4.477 1.00 91.38 82 VAL A C 1
ATOM 609 O O . VAL A 1 82 ? 17.281 -2.011 -5.182 1.00 91.38 82 VAL A O 1
ATOM 612 N N . ALA A 1 83 ? 15.080 -1.627 -5.007 1.00 85.44 83 ALA A N 1
ATOM 613 C CA . ALA A 1 83 ? 14.878 -1.455 -6.444 1.00 85.44 83 ALA A CA 1
ATOM 614 C C . ALA A 1 83 ? 15.687 -0.274 -7.007 1.00 85.44 83 ALA A C 1
ATOM 616 O O . ALA A 1 83 ? 16.277 -0.388 -8.084 1.00 85.44 83 ALA A O 1
ATOM 617 N N . ALA A 1 84 ? 15.752 0.846 -6.283 1.00 81.81 84 ALA A N 1
ATOM 618 C CA . ALA A 1 84 ? 16.585 1.983 -6.656 1.00 81.81 84 ALA A CA 1
ATOM 619 C C . ALA A 1 84 ? 18.074 1.606 -6.655 1.00 81.81 84 ALA A C 1
ATOM 621 O O . ALA A 1 84 ? 18.767 1.903 -7.623 1.00 81.81 84 ALA A O 1
ATOM 622 N N . GLN A 1 85 ? 18.549 0.876 -5.642 1.00 79.75 85 GLN A N 1
ATOM 623 C CA . GLN A 1 85 ? 19.943 0.440 -5.550 1.00 79.75 85 GLN A CA 1
ATOM 624 C C . GLN A 1 85 ? 20.371 -0.475 -6.703 1.00 79.75 85 GLN A C 1
ATOM 626 O O . GLN A 1 85 ? 21.526 -0.414 -7.109 1.00 79.75 85 GLN A O 1
ATOM 631 N N . VAL A 1 86 ? 19.468 -1.292 -7.255 1.00 80.69 86 VAL A N 1
ATOM 632 C CA . VAL A 1 86 ? 19.736 -2.100 -8.461 1.00 80.69 86 VAL A CA 1
ATOM 633 C C . VAL A 1 86 ? 19.656 -1.255 -9.736 1.00 80.69 86 VAL A C 1
ATOM 635 O O . VAL A 1 86 ? 20.445 -1.449 -10.661 1.00 80.69 86 VAL A O 1
ATOM 638 N N . ARG A 1 87 ? 18.732 -0.288 -9.799 1.00 80.94 87 ARG A N 1
ATOM 639 C CA . ARG A 1 87 ? 18.594 0.608 -10.956 1.00 80.94 87 ARG A CA 1
ATOM 640 C C . ARG A 1 87 ? 19.788 1.542 -11.116 1.00 80.94 87 ARG A C 1
ATOM 642 O O . ARG A 1 87 ? 20.232 1.716 -12.241 1.00 80.94 87 ARG A O 1
ATOM 649 N N . THR A 1 88 ? 20.339 2.103 -10.042 1.00 82.69 88 THR A N 1
ATOM 650 C CA 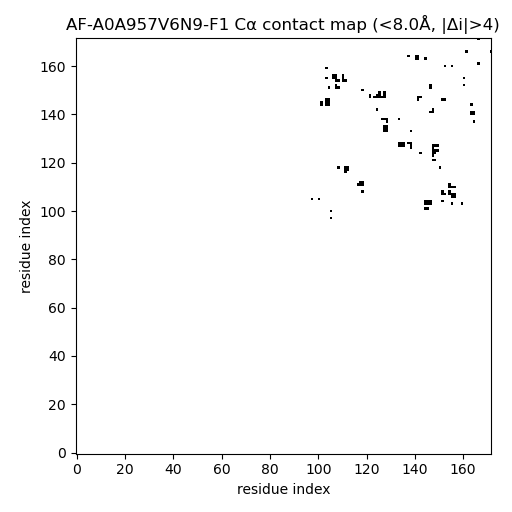. THR A 1 88 ? 21.473 3.043 -10.113 1.00 82.69 88 THR A CA 1
ATOM 651 C C . THR A 1 88 ? 22.693 2.491 -10.875 1.00 82.69 88 THR A C 1
ATOM 653 O O . THR A 1 88 ? 23.142 3.156 -11.807 1.00 82.69 88 THR A O 1
ATOM 656 N N . PRO A 1 89 ? 23.229 1.288 -10.577 1.00 81.50 89 PRO A N 1
ATOM 657 C CA . PRO A 1 89 ? 24.336 0.721 -11.340 1.00 81.50 89 PRO A CA 1
ATOM 658 C C . PRO A 1 89 ? 23.921 0.306 -12.755 1.00 81.50 89 PRO A C 1
ATOM 660 O O . PRO A 1 89 ? 24.727 0.443 -13.668 1.00 81.50 89 PRO A O 1
ATOM 663 N N . ALA A 1 90 ? 22.683 -0.156 -12.969 1.00 82.00 90 ALA A N 1
ATOM 664 C CA . ALA A 1 90 ? 22.195 -0.497 -14.306 1.00 82.00 90 ALA A CA 1
ATOM 665 C C . ALA A 1 90 ? 22.072 0.741 -15.212 1.00 82.00 90 ALA A C 1
ATOM 667 O O . ALA A 1 90 ? 22.427 0.680 -16.386 1.00 82.00 90 ALA A O 1
ATOM 668 N N . ILE A 1 91 ? 21.618 1.872 -14.664 1.00 84.44 91 ILE A N 1
ATOM 669 C CA . ILE A 1 91 ? 21.571 3.162 -15.360 1.00 84.44 91 ILE A CA 1
ATOM 670 C C . ILE A 1 91 ? 22.994 3.643 -15.648 1.00 84.44 91 ILE A C 1
ATOM 672 O O . ILE A 1 91 ? 23.279 3.989 -16.786 1.00 84.44 91 ILE A O 1
ATOM 676 N N . ALA A 1 92 ? 23.912 3.570 -14.680 1.00 80.81 92 ALA A N 1
ATOM 677 C CA . ALA A 1 92 ? 25.313 3.938 -14.900 1.00 80.81 92 ALA A CA 1
ATOM 678 C C . ALA A 1 92 ? 26.011 3.045 -15.950 1.00 80.81 92 ALA A C 1
ATOM 680 O O . ALA A 1 92 ? 26.847 3.510 -16.726 1.00 80.81 92 ALA A O 1
ATOM 681 N N . ASP A 1 93 ? 25.692 1.749 -15.998 1.00 85.75 93 ASP A N 1
ATOM 682 C CA . ASP A 1 93 ? 26.189 0.843 -17.038 1.00 85.75 93 ASP A CA 1
ATOM 683 C C . ASP A 1 93 ? 25.598 1.177 -18.410 1.00 85.75 93 ASP A C 1
ATOM 685 O O . ASP A 1 93 ? 26.332 1.246 -19.397 1.00 85.75 93 ASP A O 1
ATOM 689 N N . LEU A 1 94 ? 24.298 1.474 -18.470 1.00 84.44 94 LEU A N 1
ATOM 690 C CA . LEU A 1 94 ? 23.642 1.936 -19.687 1.00 84.44 94 LEU A CA 1
ATOM 691 C C . LEU A 1 94 ? 24.254 3.248 -20.190 1.00 84.44 94 LEU A C 1
ATOM 693 O O . LEU A 1 94 ? 24.598 3.329 -21.363 1.00 84.44 94 LEU A O 1
ATOM 697 N N . GLU A 1 95 ? 24.451 4.241 -19.322 1.00 83.62 95 GLU A N 1
ATOM 698 C CA . GLU A 1 95 ? 25.108 5.511 -19.653 1.00 83.62 95 GLU A CA 1
ATOM 699 C C . GLU A 1 95 ? 26.507 5.284 -20.229 1.00 83.62 95 GLU A C 1
ATOM 701 O O . GLU A 1 95 ? 26.864 5.864 -21.256 1.00 83.62 95 GLU A O 1
ATOM 706 N N . ARG A 1 96 ? 27.289 4.384 -19.623 1.00 85.88 96 ARG A N 1
ATOM 707 C CA . ARG A 1 96 ? 28.619 4.013 -20.123 1.00 85.88 96 ARG A CA 1
ATOM 708 C C . ARG A 1 96 ? 28.546 3.367 -21.505 1.00 85.88 96 ARG A C 1
ATOM 710 O O . ARG A 1 96 ? 29.346 3.703 -22.373 1.00 85.88 96 ARG A O 1
ATOM 717 N N . ARG A 1 97 ? 27.590 2.459 -21.725 1.00 84.00 97 ARG A N 1
ATOM 718 C CA . ARG A 1 97 ? 27.382 1.787 -23.018 1.00 84.00 97 ARG A CA 1
ATOM 719 C C . ARG A 1 97 ? 26.920 2.766 -24.095 1.00 84.00 97 ARG A C 1
ATOM 721 O O . ARG A 1 97 ? 27.443 2.712 -25.202 1.00 84.00 97 ARG A O 1
ATOM 728 N N . LEU A 1 98 ? 26.004 3.677 -23.763 1.00 82.12 98 LEU A N 1
ATOM 729 C CA . LEU A 1 98 ? 25.553 4.764 -24.639 1.00 82.12 98 LEU A CA 1
ATOM 730 C C . LEU A 1 98 ? 26.692 5.727 -24.983 1.00 82.12 98 LEU A C 1
ATOM 732 O O . LEU A 1 98 ? 26.814 6.136 -26.130 1.00 82.12 98 LEU A O 1
ATOM 736 N N . SER A 1 99 ? 27.569 6.027 -24.026 1.00 82.00 99 SER A N 1
ATOM 737 C CA . SER A 1 99 ? 28.740 6.885 -24.258 1.00 82.00 99 SER A CA 1
ATOM 738 C C . SER A 1 99 ? 29.829 6.207 -25.098 1.00 82.00 99 SER A C 1
ATOM 740 O O . SER A 1 99 ? 30.639 6.889 -25.717 1.00 82.00 99 SER A O 1
ATOM 742 N N . ALA A 1 100 ? 29.867 4.871 -25.126 1.00 85.88 100 ALA A N 1
ATOM 743 C CA . ALA A 1 100 ? 30.804 4.089 -25.935 1.00 85.88 100 ALA A CA 1
ATOM 744 C C . ALA A 1 100 ? 30.288 3.794 -27.359 1.00 85.88 100 ALA A C 1
ATOM 746 O O . ALA A 1 100 ? 31.027 3.238 -28.174 1.00 85.88 100 ALA A O 1
ATOM 747 N N . LEU A 1 101 ? 29.028 4.124 -27.665 1.00 83.56 101 LEU A N 1
ATOM 748 C CA . LEU A 1 101 ? 28.434 3.913 -28.983 1.00 83.56 101 LEU A CA 1
ATOM 749 C C . LEU A 1 101 ? 29.006 4.912 -30.009 1.00 83.56 101 LEU A C 1
ATOM 751 O O . LEU A 1 101 ? 29.079 6.107 -29.720 1.00 83.56 101 LEU A O 1
ATOM 755 N N . PRO A 1 102 ? 29.372 4.460 -31.225 1.00 87.06 102 PRO A N 1
ATOM 756 C CA . PRO A 1 102 ? 29.789 5.354 -32.300 1.00 87.06 102 PRO A CA 1
ATOM 757 C C . PRO A 1 102 ? 28.705 6.395 -32.622 1.00 87.06 102 PRO A C 1
ATOM 759 O O . PRO A 1 102 ? 27.518 6.052 -32.617 1.00 87.06 102 PRO A O 1
ATOM 762 N N . PRO A 1 103 ? 29.080 7.645 -32.954 1.00 84.31 103 PRO A N 1
ATOM 763 C CA . PRO A 1 103 ? 28.126 8.737 -33.148 1.00 84.31 103 PRO A CA 1
ATOM 764 C C . PRO A 1 103 ? 27.103 8.437 -34.251 1.00 84.31 103 PRO A C 1
ATOM 766 O O . PRO A 1 103 ? 25.921 8.706 -34.069 1.00 84.31 103 PRO A O 1
ATOM 769 N N . ALA A 1 104 ? 27.524 7.791 -35.343 1.00 84.94 104 ALA A N 1
ATOM 770 C CA . ALA A 1 104 ? 26.634 7.412 -36.440 1.00 84.94 104 ALA A CA 1
ATOM 771 C C . ALA A 1 104 ? 25.580 6.370 -36.011 1.00 84.94 104 ALA A C 1
ATOM 773 O O . ALA A 1 104 ? 24.406 6.465 -36.360 1.00 84.94 104 ALA A O 1
ATOM 774 N N . LYS A 1 105 ? 25.971 5.407 -35.170 1.00 85.94 105 LYS A N 1
ATOM 775 C CA . LYS A 1 105 ? 25.061 4.394 -34.617 1.00 85.94 105 LYS A CA 1
ATOM 776 C C . LYS A 1 105 ? 24.063 5.001 -33.626 1.00 85.94 105 LYS A C 1
ATOM 778 O O . LYS A 1 105 ? 22.898 4.612 -33.604 1.00 85.94 105 LYS A O 1
ATOM 783 N N . LEU A 1 106 ? 24.502 5.981 -32.835 1.00 86.88 106 LEU A N 1
ATOM 784 C CA . LEU A 1 106 ? 23.636 6.737 -31.929 1.00 86.88 106 LEU A CA 1
ATOM 785 C C . LEU A 1 106 ? 22.642 7.622 -32.698 1.00 86.88 106 LEU A C 1
ATOM 787 O O . LEU A 1 106 ? 21.466 7.664 -32.337 1.00 86.88 106 LEU A O 1
ATOM 791 N N . ALA A 1 107 ? 23.080 8.268 -33.782 1.00 85.69 107 ALA A N 1
ATOM 792 C CA . ALA A 1 107 ? 22.212 9.035 -34.674 1.00 85.69 107 ALA A CA 1
ATOM 793 C C . ALA A 1 107 ? 21.120 8.148 -35.297 1.00 85.69 107 ALA A C 1
ATOM 795 O O . ALA A 1 107 ? 19.938 8.476 -35.188 1.00 85.69 107 ALA A O 1
ATOM 796 N N . ALA A 1 108 ? 21.491 6.978 -35.832 1.00 86.31 108 ALA A N 1
ATOM 797 C CA . ALA A 1 108 ? 20.535 6.003 -36.363 1.00 86.31 108 ALA A CA 1
ATOM 798 C C . ALA A 1 108 ? 19.543 5.504 -35.298 1.00 86.31 108 ALA A C 1
ATOM 800 O O . ALA A 1 108 ? 18.346 5.399 -35.561 1.00 86.31 108 ALA A O 1
ATOM 801 N N . ALA A 1 109 ? 20.013 5.219 -34.078 1.00 86.88 109 ALA A N 1
ATOM 802 C CA . ALA A 1 109 ? 19.148 4.787 -32.981 1.00 86.88 109 ALA A CA 1
ATOM 803 C C . ALA A 1 109 ? 18.151 5.882 -32.560 1.00 86.88 109 ALA A C 1
ATOM 805 O O . ALA A 1 109 ? 16.968 5.594 -32.374 1.00 86.88 109 ALA A O 1
ATOM 806 N N . ASN A 1 110 ? 18.598 7.136 -32.456 1.00 87.44 110 ASN A N 1
ATOM 807 C CA . ASN A 1 110 ? 17.728 8.271 -32.138 1.00 87.44 110 ASN A CA 1
ATOM 808 C C . ASN A 1 110 ? 16.693 8.520 -33.241 1.00 87.44 110 ASN A C 1
ATOM 810 O O . ASN A 1 110 ? 15.524 8.758 -32.938 1.00 87.44 110 ASN A O 1
ATOM 814 N N . ALA A 1 111 ? 17.101 8.422 -34.507 1.00 86.25 111 ALA A N 1
ATOM 815 C CA . ALA A 1 111 ? 16.209 8.554 -35.652 1.00 86.25 111 ALA A CA 1
ATOM 816 C C . ALA A 1 111 ? 15.169 7.424 -35.704 1.00 86.25 111 ALA A C 1
ATOM 818 O O . ALA A 1 111 ? 13.988 7.689 -35.926 1.00 86.25 111 ALA A O 1
ATOM 819 N N . ALA A 1 112 ? 15.567 6.182 -35.410 1.00 86.12 112 ALA A N 1
ATOM 820 C CA . ALA A 1 112 ? 14.645 5.052 -35.306 1.00 86.12 112 ALA A CA 1
ATOM 821 C C . ALA A 1 112 ? 13.590 5.287 -34.211 1.00 86.12 112 ALA A C 1
ATOM 823 O O . ALA A 1 112 ? 12.393 5.148 -34.468 1.00 86.12 112 ALA A O 1
ATOM 824 N N . VAL A 1 113 ? 14.012 5.732 -33.020 1.00 87.06 113 VAL A N 1
ATOM 825 C CA . VAL A 1 113 ? 13.095 6.064 -31.915 1.00 87.06 113 VAL A CA 1
ATOM 826 C C . VAL A 1 113 ? 12.155 7.209 -32.296 1.00 87.06 113 VAL A C 1
ATOM 828 O O . VAL A 1 113 ? 10.955 7.116 -32.040 1.00 87.06 113 VAL A O 1
ATOM 831 N N . ALA A 1 114 ? 12.665 8.257 -32.949 1.00 86.44 114 ALA A N 1
ATOM 832 C CA . ALA A 1 114 ? 11.852 9.368 -33.443 1.00 86.44 114 ALA A CA 1
ATOM 833 C C . ALA A 1 114 ? 10.814 8.917 -34.488 1.00 86.44 114 ALA A C 1
ATOM 835 O O . ALA A 1 114 ? 9.704 9.445 -34.522 1.00 86.44 114 ALA A O 1
ATOM 836 N N . ALA A 1 115 ? 11.143 7.902 -35.291 1.00 84.06 115 ALA A N 1
ATOM 837 C CA . ALA A 1 115 ? 10.240 7.271 -36.251 1.00 84.06 115 ALA A CA 1
ATOM 838 C C . ALA A 1 115 ? 9.283 6.232 -35.623 1.00 84.06 115 ALA A C 1
ATOM 840 O O . ALA A 1 115 ? 8.497 5.608 -36.336 1.00 84.06 115 ALA A O 1
ATOM 841 N N . GLY A 1 116 ? 9.333 6.020 -34.301 1.00 84.62 116 GLY A N 1
ATOM 842 C CA . GLY A 1 116 ? 8.509 5.031 -33.599 1.00 84.62 116 GLY A CA 1
ATOM 843 C C . GLY A 1 116 ? 8.964 3.579 -33.793 1.00 84.62 116 GLY A C 1
ATOM 844 O O . GLY A 1 116 ? 8.211 2.652 -33.492 1.00 84.62 116 GLY A O 1
ATOM 845 N N . VAL A 1 117 ? 10.186 3.364 -34.284 1.00 85.62 117 VAL A N 1
ATOM 846 C CA . VAL A 1 117 ? 10.786 2.044 -34.503 1.00 85.62 117 VAL A CA 1
ATOM 847 C C . VAL A 1 117 ? 11.786 1.754 -33.387 1.00 85.62 117 VAL A C 1
ATOM 849 O O . VAL A 1 117 ? 12.697 2.533 -33.123 1.00 85.62 117 VAL A O 1
ATOM 852 N N . LEU A 1 118 ? 11.642 0.606 -32.723 1.00 82.50 118 LEU A N 1
ATOM 853 C CA . LEU A 1 118 ? 12.574 0.202 -31.670 1.00 82.50 118 LEU A CA 1
ATOM 854 C C . LEU A 1 118 ? 13.906 -0.281 -32.280 1.00 82.50 118 LEU A C 1
ATOM 856 O O . LEU A 1 118 ? 13.882 -1.244 -33.057 1.00 82.50 118 LEU A O 1
ATOM 860 N N . PRO A 1 119 ? 15.056 0.320 -31.905 1.00 83.31 119 PRO A N 1
ATOM 861 C CA . PRO A 1 119 ? 16.377 -0.156 -32.306 1.00 83.31 119 PRO A CA 1
ATOM 862 C C . PRO A 1 119 ? 16.582 -1.613 -31.889 1.00 83.31 119 PRO A C 1
ATOM 864 O O . PRO A 1 119 ? 16.239 -2.002 -30.769 1.00 83.31 119 PRO A O 1
ATOM 867 N N . ARG A 1 120 ? 17.164 -2.427 -32.772 1.00 81.19 120 ARG A N 1
ATOM 868 C CA . ARG A 1 120 ? 17.490 -3.827 -32.472 1.00 81.19 120 ARG A CA 1
ATOM 869 C C . ARG A 1 120 ? 18.995 -4.006 -32.388 1.00 81.19 120 ARG A C 1
ATOM 871 O O . ARG A 1 120 ? 19.715 -3.643 -33.313 1.00 81.19 120 ARG A O 1
ATOM 878 N N . PHE A 1 121 ? 19.464 -4.624 -31.308 1.00 75.69 121 PHE A N 1
ATOM 879 C CA . PHE A 1 121 ? 20.849 -5.074 -31.242 1.00 75.69 121 PHE A CA 1
ATOM 880 C C . PHE A 1 121 ? 21.044 -6.236 -32.212 1.00 75.69 121 PHE A C 1
ATOM 882 O O . PHE A 1 121 ? 20.280 -7.200 -32.205 1.00 75.69 121 PHE A O 1
ATOM 889 N N . VAL A 1 122 ? 22.050 -6.102 -33.068 1.00 81.94 122 VAL A N 1
ATOM 890 C CA . VAL A 1 122 ? 22.471 -7.134 -34.009 1.00 81.94 122 VAL A CA 1
ATOM 891 C C . VAL A 1 122 ? 23.882 -7.545 -33.602 1.00 81.94 122 VAL A C 1
ATOM 893 O O . VAL A 1 122 ? 24.789 -6.715 -33.606 1.00 81.94 122 VAL A O 1
ATOM 896 N N . ASP A 1 123 ? 24.043 -8.809 -33.205 1.00 74.56 123 ASP A N 1
ATOM 897 C CA . ASP A 1 123 ? 25.288 -9.321 -32.610 1.00 74.56 123 ASP A CA 1
ATOM 898 C C . ASP A 1 123 ? 26.428 -9.471 -33.629 1.00 74.56 123 ASP A C 1
ATOM 900 O O . ASP A 1 123 ? 27.603 -9.414 -33.268 1.00 74.56 123 ASP A O 1
ATOM 904 N N . THR A 1 124 ? 26.095 -9.636 -34.911 1.00 84.06 124 THR A N 1
ATOM 905 C CA . THR A 1 124 ? 27.057 -9.780 -36.010 1.00 84.06 124 THR A CA 1
ATOM 906 C C . THR A 1 124 ? 26.742 -8.797 -37.133 1.00 84.06 124 THR A C 1
ATOM 908 O O . THR A 1 124 ? 25.578 -8.736 -37.535 1.00 84.06 124 THR A O 1
ATOM 911 N N . PRO A 1 125 ? 27.736 -8.076 -37.686 1.00 86.19 125 PRO A N 1
ATOM 912 C CA . PRO A 1 125 ? 27.514 -7.225 -38.850 1.00 86.19 125 PRO A CA 1
ATOM 913 C C . PRO A 1 125 ? 26.816 -7.995 -39.981 1.00 86.19 125 PRO A C 1
ATOM 915 O O . PRO A 1 125 ? 27.198 -9.121 -40.301 1.00 86.19 125 PRO A O 1
ATOM 918 N N . GLN A 1 126 ? 25.750 -7.411 -40.516 1.00 90.38 126 GLN A N 1
ATOM 919 C CA . GLN A 1 126 ? 24.985 -7.914 -41.655 1.00 90.38 126 GLN A CA 1
ATOM 920 C C . GLN A 1 126 ? 25.644 -7.448 -42.943 1.00 90.38 126 GLN A C 1
ATOM 922 O O . GLN A 1 126 ? 26.098 -6.313 -42.984 1.00 90.38 126 GLN A O 1
ATOM 927 N N . ASP A 1 127 ? 25.622 -8.282 -43.982 1.00 91.19 127 ASP A N 1
ATOM 928 C CA . ASP A 1 127 ? 26.191 -7.959 -45.293 1.00 91.19 127 ASP A CA 1
ATOM 929 C C . ASP A 1 127 ? 25.484 -6.747 -45.918 1.00 91.19 127 ASP A C 1
ATOM 931 O O . ASP A 1 127 ? 24.369 -6.846 -46.432 1.00 91.19 127 ASP A 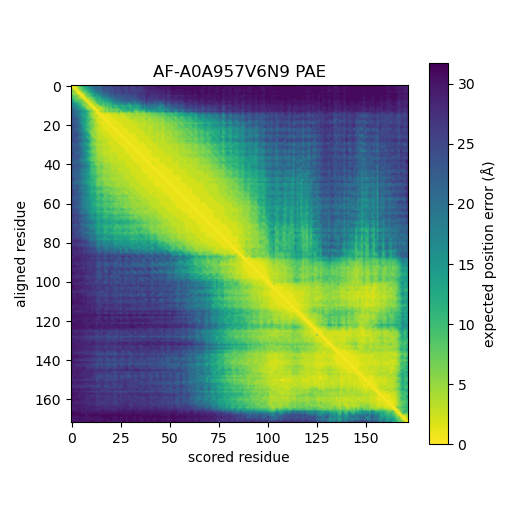O 1
ATOM 935 N N . LEU A 1 128 ? 26.116 -5.573 -45.838 1.00 88.19 128 LEU A N 1
ATOM 936 C CA . LEU A 1 128 ? 25.523 -4.333 -46.342 1.00 88.19 128 LEU A CA 1
ATOM 937 C C . LEU A 1 128 ? 25.660 -4.210 -47.863 1.00 88.19 128 LEU A C 1
ATOM 939 O O . LEU A 1 128 ? 24.994 -3.352 -48.448 1.00 88.19 128 LEU A O 1
ATOM 943 N N . ALA A 1 129 ? 26.484 -5.045 -48.508 1.00 89.06 129 ALA A N 1
ATOM 944 C CA . ALA A 1 129 ? 26.641 -5.037 -49.959 1.00 89.06 129 ALA A CA 1
ATOM 945 C C . ALA A 1 129 ? 25.402 -5.588 -50.694 1.00 89.06 129 ALA A C 1
ATOM 947 O O . ALA A 1 129 ? 25.226 -5.339 -51.889 1.00 89.06 129 ALA A O 1
ATOM 948 N N . ASP A 1 130 ? 24.499 -6.260 -49.973 1.00 89.69 130 ASP A N 1
ATOM 949 C CA . ASP A 1 130 ? 23.178 -6.657 -50.474 1.00 89.69 130 ASP A CA 1
ATOM 950 C C . ASP A 1 130 ? 22.266 -5.450 -50.777 1.00 89.69 130 ASP A C 1
ATOM 952 O O . ASP A 1 130 ? 21.293 -5.559 -51.534 1.00 89.69 130 ASP A O 1
ATOM 956 N N . ILE A 1 131 ? 22.564 -4.270 -50.220 1.00 86.38 131 ILE A N 1
ATOM 957 C CA . ILE A 1 131 ? 21.828 -3.043 -50.526 1.00 86.38 131 ILE A CA 1
ATOM 958 C C . ILE A 1 131 ? 22.268 -2.524 -51.899 1.00 86.38 131 ILE A C 1
ATOM 960 O O . ILE A 1 131 ? 23.427 -2.180 -52.129 1.00 86.38 131 ILE A O 1
ATOM 964 N N . LYS A 1 132 ? 21.309 -2.370 -52.818 1.00 84.81 132 LYS A N 1
ATOM 965 C CA . LYS A 1 132 ? 21.560 -1.822 -54.157 1.00 84.81 132 LYS A CA 1
ATOM 966 C C . LYS A 1 132 ? 22.251 -0.452 -54.076 1.00 84.81 132 LYS A C 1
ATOM 968 O O . LYS A 1 132 ? 21.655 0.515 -53.616 1.00 84.81 132 LYS A O 1
ATOM 973 N N . GLY A 1 133 ? 23.471 -0.370 -54.607 1.00 83.38 133 GLY A N 1
ATOM 974 C CA . GLY A 1 133 ? 24.282 0.855 -54.622 1.00 83.38 133 GLY A CA 1
ATOM 975 C C . GLY A 1 133 ? 25.356 0.914 -53.531 1.00 83.38 133 GLY A C 1
ATOM 976 O O . GLY A 1 133 ? 26.251 1.752 -53.621 1.00 83.38 133 GLY A O 1
ATOM 977 N N . ILE A 1 134 ? 25.337 -0.003 -52.560 1.00 85.12 134 ILE A N 1
ATOM 978 C CA . ILE A 1 134 ? 26.404 -0.168 -51.572 1.00 85.12 134 ILE A CA 1
ATOM 979 C C . ILE A 1 134 ? 27.302 -1.311 -52.044 1.00 85.12 134 ILE A C 1
ATOM 981 O O . ILE A 1 134 ? 26.907 -2.466 -52.072 1.00 85.12 134 ILE A O 1
ATOM 985 N N . GLY A 1 135 ? 28.517 -0.980 -52.478 1.00 85.56 135 GLY A N 1
ATOM 986 C CA . GLY A 1 135 ? 29.551 -1.977 -52.757 1.00 85.56 135 GLY A CA 1
ATOM 987 C C . GLY A 1 135 ? 30.382 -2.296 -51.513 1.00 85.56 135 GLY A C 1
ATOM 988 O O . GLY A 1 135 ? 30.320 -1.582 -50.513 1.00 85.56 135 GLY A O 1
ATOM 989 N N . THR A 1 136 ? 31.257 -3.297 -51.617 1.00 87.00 136 THR A N 1
ATOM 990 C CA . THR A 1 136 ? 32.163 -3.733 -50.533 1.00 87.00 136 THR A CA 1
ATOM 991 C C . THR A 1 136 ? 33.027 -2.601 -49.957 1.00 87.00 136 THR A C 1
ATOM 993 O O . THR A 1 136 ? 33.357 -2.594 -48.774 1.00 87.00 136 THR A O 1
ATOM 996 N N . THR A 1 137 ? 33.380 -1.592 -50.762 1.00 87.88 137 THR A N 1
ATOM 997 C CA . THR A 1 137 ? 34.112 -0.403 -50.293 1.00 87.88 137 THR A CA 1
ATOM 998 C C . THR A 1 137 ? 33.266 0.487 -49.380 1.00 87.88 137 THR A C 1
ATOM 1000 O O . THR A 1 137 ? 33.762 0.958 -48.357 1.00 87.88 137 THR A O 1
ATOM 1003 N N . TYR A 1 138 ? 31.997 0.711 -49.725 1.00 87.25 138 TYR A N 1
ATOM 1004 C CA . TYR A 1 138 ? 31.071 1.513 -48.922 1.00 87.25 138 TYR A CA 1
ATOM 1005 C C . TYR A 1 138 ? 30.624 0.764 -47.666 1.00 87.25 138 TYR A C 1
ATOM 1007 O O . TYR A 1 138 ? 30.580 1.354 -46.589 1.00 87.25 138 TYR A O 1
ATOM 1015 N N . GLU A 1 139 ? 30.421 -0.546 -47.771 1.00 89.94 139 GLU A N 1
ATOM 1016 C CA . GLU A 1 139 ? 30.201 -1.433 -46.628 1.00 89.94 139 GLU A CA 1
ATOM 1017 C C . GLU A 1 139 ? 31.343 -1.328 -45.601 1.00 89.94 139 GLU A C 1
ATOM 1019 O O . GLU A 1 139 ? 31.099 -1.072 -44.423 1.00 89.94 139 GLU A O 1
ATOM 1024 N N . GLN A 1 140 ? 32.606 -1.435 -46.032 1.00 89.50 140 GLN A N 1
ATOM 1025 C CA . GLN A 1 140 ? 33.745 -1.318 -45.113 1.00 89.50 140 GLN A CA 1
ATOM 1026 C C . GLN A 1 140 ? 33.815 0.049 -44.417 1.00 89.50 140 GLN A C 1
ATOM 1028 O O . GLN A 1 140 ? 34.265 0.131 -43.272 1.00 89.50 140 GLN A O 1
ATOM 1033 N N . ARG A 1 141 ? 33.383 1.126 -45.084 1.00 89.38 141 ARG A N 1
ATOM 1034 C CA . ARG A 1 141 ? 33.311 2.471 -44.490 1.00 89.38 141 ARG A CA 1
ATOM 1035 C C . ARG A 1 141 ? 32.206 2.560 -43.438 1.00 89.38 141 ARG A C 1
ATOM 1037 O O . ARG A 1 141 ? 32.466 3.048 -42.341 1.00 89.38 141 ARG A O 1
ATOM 1044 N N . LEU A 1 142 ? 31.029 2.003 -43.724 1.00 88.25 142 LEU A N 1
ATOM 1045 C CA . LEU A 1 142 ? 29.922 1.908 -42.767 1.00 88.25 142 LEU A CA 1
ATOM 1046 C C . LEU A 1 142 ? 30.323 1.095 -41.529 1.00 88.25 142 LEU A C 1
ATOM 1048 O O . LEU A 1 142 ? 30.144 1.572 -40.406 1.00 88.25 142 LEU A O 1
ATOM 1052 N N . TYR A 1 143 ? 30.987 -0.051 -41.712 1.00 90.31 143 TYR A N 1
ATOM 1053 C CA . TYR A 1 143 ? 31.508 -0.840 -40.592 1.00 90.31 143 TYR A CA 1
ATOM 1054 C C . TYR A 1 143 ? 32.523 -0.069 -39.748 1.00 90.31 143 TYR A C 1
ATOM 1056 O O . TYR A 1 143 ? 32.468 -0.130 -38.519 1.00 90.31 143 TYR A O 1
ATOM 1064 N N . ARG A 1 144 ? 33.428 0.696 -40.373 1.00 88.19 144 ARG A N 1
ATOM 1065 C CA . ARG A 1 144 ? 34.390 1.548 -39.649 1.00 88.19 144 ARG A CA 1
ATOM 1066 C C . ARG A 1 144 ? 33.709 2.663 -38.857 1.00 88.19 144 ARG A C 1
ATOM 1068 O O . ARG A 1 144 ? 34.185 3.001 -37.778 1.00 88.19 144 ARG A O 1
ATOM 1075 N N . ALA A 1 145 ? 32.593 3.191 -39.353 1.00 86.44 145 ALA A N 1
ATOM 1076 C CA . ALA A 1 145 ? 31.750 4.138 -38.625 1.00 86.44 145 ALA A CA 1
ATOM 1077 C C . ALA A 1 145 ? 30.856 3.472 -37.559 1.00 86.44 145 ALA A C 1
ATOM 1079 O O . ALA A 1 145 ? 30.144 4.157 -36.822 1.00 86.44 145 ALA A O 1
ATOM 1080 N N . GLY A 1 146 ? 30.910 2.142 -37.442 1.00 86.94 146 GLY A N 1
ATOM 1081 C CA . GLY A 1 146 ? 30.175 1.364 -36.452 1.00 86.94 146 GLY A CA 1
ATOM 1082 C C . GLY A 1 146 ? 28.753 0.981 -36.859 1.00 86.94 146 GLY A C 1
ATOM 1083 O O . GLY A 1 146 ? 28.024 0.451 -36.015 1.00 86.94 146 GLY A O 1
ATOM 1084 N N . ILE A 1 147 ? 28.372 1.225 -38.114 1.00 88.31 147 ILE A N 1
ATOM 1085 C CA . ILE A 1 147 ? 27.095 0.829 -38.715 1.00 88.31 147 ILE A CA 1
ATOM 1086 C C . ILE A 1 147 ? 27.263 -0.561 -39.314 1.00 88.31 147 ILE A C 1
ATOM 1088 O O . ILE A 1 147 ? 28.105 -0.756 -40.181 1.00 88.31 147 ILE A O 1
ATOM 1092 N N . GLY A 1 148 ? 26.471 -1.523 -38.858 1.00 88.81 148 GLY A N 1
ATOM 1093 C CA . GLY A 1 148 ? 26.558 -2.914 -39.294 1.00 88.81 148 GLY A CA 1
ATOM 1094 C C . GLY A 1 148 ? 25.216 -3.618 -39.438 1.00 88.81 148 GLY A C 1
ATOM 1095 O O . GLY A 1 148 ? 25.206 -4.834 -39.581 1.00 88.81 148 GLY A O 1
ATOM 1096 N N . ALA A 1 149 ? 24.090 -2.908 -39.374 1.00 90.31 149 ALA A N 1
ATOM 1097 C CA . ALA A 1 149 ? 22.772 -3.495 -39.591 1.00 90.31 149 ALA A CA 1
ATOM 1098 C C . ALA A 1 149 ? 21.955 -2.723 -40.632 1.00 90.31 149 ALA A C 1
ATOM 1100 O O . ALA A 1 149 ? 22.050 -1.501 -40.741 1.00 90.31 149 ALA A O 1
ATOM 1101 N N . PHE A 1 150 ? 21.075 -3.429 -41.346 1.00 89.25 150 PHE A N 1
ATOM 1102 C CA . PHE A 1 150 ? 20.208 -2.833 -42.367 1.00 89.25 150 PHE A CA 1
ATOM 1103 C C . PHE A 1 150 ? 19.326 -1.709 -41.818 1.00 89.25 150 PHE A C 1
ATOM 1105 O O . PHE A 1 150 ? 19.137 -0.685 -42.469 1.00 89.25 150 PHE A O 1
ATOM 1112 N N . TRP A 1 151 ? 18.804 -1.879 -40.600 1.00 88.31 151 TRP A N 1
ATOM 1113 C CA . TRP A 1 151 ? 17.962 -0.865 -39.966 1.00 88.31 151 TRP A CA 1
ATOM 1114 C C . TRP A 1 151 ? 18.749 0.403 -39.614 1.00 88.31 151 TRP A C 1
ATOM 1116 O O . TRP A 1 151 ? 18.190 1.492 -39.651 1.00 88.31 151 TRP A O 1
ATOM 1126 N N . GLU A 1 152 ? 20.045 0.276 -39.313 1.00 89.12 152 GLU A N 1
ATOM 1127 C CA . GLU A 1 152 ? 20.901 1.419 -38.985 1.00 89.12 152 GLU A CA 1
ATOM 1128 C C . GLU A 1 152 ? 21.122 2.283 -40.220 1.00 89.12 152 GLU A C 1
ATOM 1130 O O . GLU A 1 152 ? 21.007 3.499 -40.132 1.00 89.12 152 GLU A O 1
ATOM 1135 N N . VAL A 1 153 ? 21.356 1.653 -41.376 1.00 87.62 153 VAL A N 1
ATOM 1136 C CA . VAL A 1 153 ? 21.471 2.347 -42.667 1.00 87.62 153 VAL A CA 1
ATOM 1137 C C . VAL A 1 153 ? 20.140 2.992 -43.061 1.00 87.62 153 VAL A C 1
ATOM 1139 O O . VAL A 1 153 ? 20.128 4.125 -43.524 1.00 87.62 153 VAL A O 1
ATOM 1142 N N . ALA A 1 154 ? 19.016 2.303 -42.840 1.00 86.69 154 ALA A N 1
ATOM 1143 C CA . ALA A 1 154 ? 17.688 2.807 -43.192 1.00 86.69 154 ALA A CA 1
ATOM 1144 C C . ALA A 1 154 ? 17.225 4.000 -42.336 1.00 86.69 154 ALA A C 1
ATOM 1146 O O . ALA A 1 154 ? 16.382 4.777 -42.780 1.00 86.69 154 ALA A O 1
ATOM 1147 N N . CYS A 1 155 ? 17.736 4.125 -41.109 1.00 85.69 155 CYS A N 1
ATOM 1148 C CA . CYS A 1 155 ? 17.397 5.215 -40.193 1.00 85.69 155 CYS A CA 1
ATOM 1149 C C . CYS A 1 155 ? 18.458 6.323 -40.145 1.00 85.69 155 CYS A C 1
ATOM 1151 O O . CYS A 1 155 ? 18.252 7.314 -39.447 1.00 85.69 155 CYS A O 1
ATOM 1153 N N . LEU A 1 156 ? 19.588 6.173 -40.839 1.00 86.94 156 LEU A N 1
ATOM 1154 C CA . LEU A 1 156 ? 20.623 7.200 -40.881 1.00 86.94 156 LEU A CA 1
ATOM 1155 C C . LEU A 1 156 ? 20.164 8.387 -41.744 1.00 86.94 156 LEU A C 1
ATOM 1157 O O . LEU A 1 156 ? 19.517 8.195 -42.771 1.00 86.94 156 LEU A O 1
ATOM 1161 N N . ALA A 1 157 ? 20.497 9.613 -41.338 1.00 83.88 157 ALA A N 1
ATOM 1162 C CA . ALA A 1 157 ? 20.193 10.800 -42.132 1.00 83.88 157 ALA A CA 1
ATOM 1163 C C . ALA A 1 157 ? 21.081 10.874 -43.388 1.00 83.88 157 ALA A C 1
ATOM 1165 O O . ALA A 1 157 ? 22.233 10.437 -43.366 1.00 83.88 157 ALA A O 1
ATOM 1166 N N . ASP A 1 158 ? 20.579 11.486 -44.463 1.00 83.00 158 ASP A N 1
ATOM 1167 C CA . ASP A 1 158 ? 21.298 11.584 -45.744 1.00 83.00 158 ASP A CA 1
ATOM 1168 C C . ASP A 1 158 ? 22.662 12.287 -45.615 1.00 83.00 158 ASP A C 1
ATOM 1170 O O . ASP A 1 158 ? 23.647 11.871 -46.229 1.00 83.00 158 ASP A O 1
ATOM 1174 N N . ASP A 1 159 ? 22.757 13.320 -44.773 1.00 82.06 159 ASP A N 1
ATOM 1175 C CA . ASP A 1 159 ? 24.018 14.021 -44.501 1.00 82.06 159 ASP A CA 1
ATOM 1176 C C . ASP A 1 159 ? 25.031 13.144 -43.749 1.00 82.06 159 ASP A C 1
ATOM 1178 O O . ASP A 1 159 ? 26.228 13.168 -44.056 1.00 82.06 159 ASP A O 1
ATOM 1182 N N . ASP A 1 160 ? 24.556 12.321 -42.814 1.00 83.19 160 ASP A N 1
ATOM 1183 C CA . ASP A 1 160 ? 25.386 11.374 -42.067 1.00 83.19 160 ASP A CA 1
ATOM 1184 C C . ASP A 1 160 ? 25.848 10.221 -42.968 1.00 83.19 160 ASP A C 1
ATOM 1186 O O . ASP A 1 160 ? 27.006 9.800 -42.886 1.00 83.19 160 ASP A O 1
ATOM 1190 N N . LEU A 1 161 ? 24.988 9.751 -43.881 1.00 83.88 161 LEU A N 1
ATOM 1191 C CA . LEU A 1 161 ? 25.344 8.776 -44.917 1.00 83.88 161 LEU A CA 1
ATOM 1192 C C . LEU A 1 161 ? 26.425 9.337 -45.835 1.00 83.88 161 LEU A C 1
ATOM 1194 O O . LEU A 1 161 ? 27.454 8.695 -46.034 1.00 83.88 161 LEU A O 1
ATOM 1198 N N . ARG A 1 162 ? 26.234 10.552 -46.353 1.00 84.25 162 ARG A N 1
ATOM 1199 C CA . ARG A 1 162 ? 27.194 11.212 -47.247 1.00 84.25 162 ARG A CA 1
ATOM 1200 C C . ARG A 1 162 ? 28.554 11.408 -46.579 1.00 84.25 162 ARG A C 1
ATOM 1202 O O . ARG A 1 162 ? 29.582 11.121 -47.194 1.00 84.25 162 ARG A O 1
ATOM 1209 N N . THR A 1 163 ? 28.552 11.838 -45.319 1.00 83.94 163 THR A N 1
ATOM 1210 C CA . THR A 1 163 ? 29.768 12.025 -44.515 1.00 83.94 163 THR A CA 1
ATOM 1211 C C . THR A 1 163 ? 30.474 10.695 -44.255 1.00 83.94 163 THR A C 1
ATOM 1213 O O . THR A 1 163 ? 31.682 10.588 -44.452 1.00 83.94 163 THR A O 1
ATOM 1216 N N 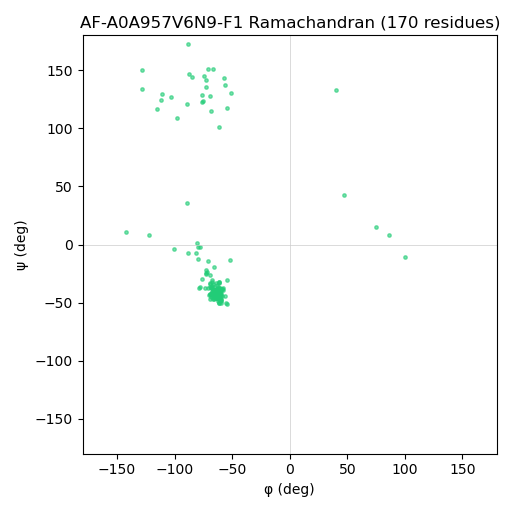. THR A 1 164 ? 29.726 9.658 -43.872 1.00 83.88 164 THR A N 1
ATOM 1217 C CA . THR A 1 164 ? 30.271 8.328 -43.554 1.00 83.88 164 THR A CA 1
ATOM 1218 C C . THR A 1 164 ? 30.820 7.608 -44.785 1.00 83.88 164 THR A C 1
ATOM 1220 O O . THR A 1 164 ? 31.835 6.914 -44.719 1.00 83.88 164 THR A O 1
ATOM 1223 N N . LEU A 1 165 ? 30.148 7.761 -45.923 1.00 83.50 165 LEU A N 1
ATOM 1224 C CA . LEU A 1 165 ? 30.532 7.133 -47.182 1.00 83.50 165 LEU A CA 1
ATOM 1225 C C . LEU A 1 165 ? 31.634 7.904 -47.919 1.00 83.50 165 LEU A C 1
ATOM 1227 O O . LEU A 1 165 ? 32.159 7.385 -48.904 1.00 83.50 165 LEU A O 1
ATOM 1231 N N . GLU A 1 166 ? 32.009 9.095 -47.437 1.00 77.38 166 GLU A N 1
ATOM 1232 C CA . GLU A 1 166 ? 32.952 10.033 -48.064 1.00 77.38 166 GLU A CA 1
ATOM 1233 C C . GLU A 1 166 ? 32.648 10.236 -49.561 1.00 77.38 166 GLU A C 1
ATOM 1235 O O . GLU A 1 166 ? 33.546 10.208 -50.411 1.00 77.38 166 GLU A O 1
ATOM 1240 N N . VAL A 1 167 ? 31.363 10.371 -49.908 1.00 72.12 167 VAL A N 1
ATOM 1241 C CA . VAL A 1 167 ? 30.958 10.579 -51.304 1.00 72.12 167 VAL A CA 1
ATOM 1242 C C . VAL A 1 167 ? 31.429 11.969 -51.719 1.00 72.12 167 VAL A C 1
ATOM 1244 O O . VAL A 1 167 ? 30.999 12.980 -51.166 1.00 72.12 167 VAL A O 1
ATOM 1247 N N . THR A 1 168 ? 32.361 12.022 -52.667 1.00 57.44 168 THR A N 1
ATOM 1248 C CA . THR A 1 168 ? 32.857 13.289 -53.218 1.00 57.44 168 THR A CA 1
ATOM 1249 C C . THR A 1 168 ? 31.788 13.870 -54.149 1.00 57.44 168 THR A C 1
ATOM 1251 O O . THR A 1 168 ? 31.134 13.107 -54.856 1.00 57.44 168 THR A O 1
ATOM 1254 N N . GLU A 1 169 ? 31.632 15.199 -54.202 1.00 52.03 169 GLU A N 1
ATOM 1255 C CA . GLU A 1 169 ? 30.606 15.908 -55.006 1.00 52.03 169 GLU A CA 1
ATOM 1256 C C . GLU A 1 169 ? 30.551 15.515 -56.500 1.00 52.03 169 GLU A C 1
ATOM 1258 O O . GLU A 1 169 ? 29.581 15.817 -57.182 1.00 52.03 169 GLU A O 1
ATOM 1263 N N . LEU A 1 170 ? 31.559 14.806 -57.016 1.00 46.66 170 LEU A N 1
ATOM 1264 C CA . LEU A 1 170 ? 31.617 14.284 -58.385 1.00 46.66 170 LEU A CA 1
ATOM 1265 C C . LEU A 1 170 ? 30.810 12.990 -58.625 1.00 46.66 170 LEU A C 1
ATOM 1267 O O . LEU A 1 170 ? 30.811 12.491 -59.749 1.00 46.66 170 LEU A O 1
ATOM 1271 N N . GLN A 1 171 ? 30.170 12.421 -57.600 1.00 54.50 171 GLN A N 1
ATOM 1272 C CA . GLN A 1 171 ? 29.408 11.162 -57.681 1.00 54.50 171 GLN A CA 1
ATOM 1273 C C . GLN A 1 171 ? 27.927 11.293 -57.267 1.00 54.50 171 GLN A C 1
ATOM 1275 O O . GLN A 1 171 ? 27.261 10.266 -57.133 1.00 54.50 171 GLN A O 1
ATOM 1280 N N . ALA A 1 172 ? 27.434 12.519 -57.043 1.00 45.47 172 ALA A N 1
ATOM 1281 C CA . ALA A 1 172 ? 26.037 12.808 -56.694 1.00 45.47 172 ALA A CA 1
ATOM 1282 C C . ALA A 1 172 ? 25.128 12.924 -57.929 1.00 45.47 172 ALA A C 1
ATOM 1284 O O . ALA A 1 172 ? 25.594 13.464 -58.959 1.00 45.47 172 ALA A O 1
#

Foldseek 3Di:
DDDDDDPPVPVVVVVVVVVVVVVVVVVVVVVVVVVVVVVVVVVVVVVVVVVVVVVVVVVVVVVVVVVVVVVVVVVVVVVVVVVVVVVVVVVVVVVVVLVPAQPLQNQLCVLCVVVVHHDDDDPDFDDPCVPVPQHPLQQVLCVVSVHRDPSSVVRGDPVSSCVSSVDDPVRD

Solvent-accessible surface area (backbone atoms only — not comparable to full-atom values): 9757 Å² total; per-residue (Å²): 137,89,82,80,85,78,81,64,69,62,62,55,51,56,54,52,51,53,53,50,50,51,53,50,52,52,51,51,50,54,52,52,51,50,51,50,52,52,50,51,52,50,49,55,52,48,55,49,51,50,55,52,50,52,52,51,52,54,50,52,49,53,51,50,54,52,52,52,52,50,54,51,51,53,49,53,51,48,55,51,50,54,52,46,63,57,43,53,59,51,50,53,50,47,52,52,52,60,72,68,49,42,70,61,41,48,48,10,41,53,42,24,49,75,71,75,38,82,75,74,93,69,95,60,74,48,80,51,48,78,42,91,91,32,45,69,72,45,34,54,35,33,46,74,48,59,41,38,44,73,69,41,63,72,31,41,51,72,69,58,48,40,62,56,57,63,66,54,86,90,76,116

Mean predicted aligned error: 14.9 Å

Radius of gyration: 53.56 Å; Cα contacts (8 Å, |Δi|>4): 72; chains: 1; bounding box: 108×46×147 Å

Secondary structure (DSSP, 8-state):
------SHHHHHHHHHHHHHHHHHHHHHHHHHHHHHHHHHHHHHHHHHHHHHHHHHHHHHHHHHHHHHHHHHHHHHHHHHHHHHHHHHHHHHHHHHHHHTS-HHHHHHHHHHHHTTPPP---SS---GGGSTT--HHHHHHHHHTT--SHHHHHHS-HHHHHHHHT--GGG-

pLDDT: mean 85.81, std 13.43, range [40.91, 98.38]